Protein AF-A0A7W3IXZ9-F1 (afdb_monomer_lite)

pLDDT: mean 85.96, std 15.05, range [43.25, 98.19]

Secondary structure (DSSP, 8-state):
--------SS--HHHHHH-SPPPPPP-PPPPS-EEEEETTEEEEEEEEEE-SSSEEEEEEEEEEETTTEEEEEEEEEEGGGEE---

Foldseek 3Di:
DDDDDDPPVPDDPVCVVVPPDDDDDPPDPDQQWAWKDAVNATWIFRDWDQDPPAIWTWIWDWDQDPPPGTDIDIDTGGPVRIGHDD

Structure (mmCIF, N/CA/C/O backbone):
data_AF-A0A7W3IXZ9-F1
#
_entry.id   AF-A0A7W3IXZ9-F1
#
loop_
_atom_site.group_PDB
_atom_site.id
_atom_site.type_symbol
_atom_site.label_atom_id
_atom_site.label_alt_id
_atom_site.label_comp_id
_atom_site.label_asym_id
_atom_site.label_entity_id
_atom_site.label_seq_id
_atom_site.pdbx_PDB_ins_code
_atom_site.Cartn_x
_atom_site.Cartn_y
_atom_site.Cartn_z
_atom_site.occupancy
_atom_site.B_iso_or_equiv
_atom_site.auth_seq_id
_atom_site.auth_comp_id
_atom_site.auth_asym_id
_atom_site.auth_atom_id
_atom_site.pdbx_PDB_model_num
ATOM 1 N N . MET A 1 1 ? 68.649 -16.278 -14.361 1.00 44.03 1 MET A N 1
ATOM 2 C CA . MET A 1 1 ? 67.492 -15.987 -15.236 1.00 44.03 1 MET A CA 1
ATOM 3 C C . MET A 1 1 ? 66.206 -16.130 -14.435 1.00 44.03 1 MET A C 1
ATOM 5 O O . MET A 1 1 ? 65.936 -17.226 -13.965 1.00 44.03 1 MET A O 1
ATOM 9 N N . ARG A 1 2 ? 65.407 -15.068 -14.298 1.00 44.34 2 ARG A N 1
ATOM 10 C CA . ARG A 1 2 ? 63.940 -15.176 -14.239 1.00 44.34 2 ARG A CA 1
ATOM 11 C C . ARG A 1 2 ? 63.363 -13.831 -14.675 1.00 44.34 2 ARG A C 1
ATOM 13 O O . ARG A 1 2 ? 63.690 -12.811 -14.081 1.00 44.34 2 ARG A O 1
ATOM 20 N N . GLY A 1 3 ? 62.656 -13.853 -15.803 1.00 43.25 3 GLY A N 1
ATOM 21 C CA . GLY A 1 3 ? 62.202 -12.675 -16.532 1.00 43.25 3 GLY A CA 1
ATOM 22 C C . GLY A 1 3 ? 61.186 -11.847 -15.756 1.00 43.25 3 GLY A C 1
ATOM 23 O O . GLY A 1 3 ? 60.375 -12.384 -15.002 1.00 43.25 3 GLY A O 1
ATOM 24 N N . GLY A 1 4 ? 61.256 -10.534 -15.962 1.00 66.88 4 GLY A N 1
ATOM 25 C CA . GLY A 1 4 ? 60.201 -9.613 -15.570 1.00 66.88 4 GLY A CA 1
ATOM 26 C C . GLY A 1 4 ? 58.985 -9.766 -16.480 1.00 66.88 4 GLY A C 1
ATOM 27 O O . GLY A 1 4 ? 59.124 -10.030 -17.674 1.00 66.88 4 GLY A O 1
ATOM 28 N N . TYR A 1 5 ? 57.799 -9.560 -15.915 1.00 55.12 5 TYR A N 1
ATOM 29 C CA . TYR A 1 5 ? 56.586 -9.310 -16.682 1.00 55.12 5 TYR A CA 1
ATOM 30 C C . TYR A 1 5 ? 56.177 -7.866 -16.437 1.00 55.12 5 TYR A C 1
ATOM 32 O O . TYR A 1 5 ? 56.062 -7.426 -15.293 1.00 55.12 5 TYR A O 1
ATOM 40 N N . GLY A 1 6 ? 56.070 -7.124 -17.538 1.00 50.44 6 GLY A N 1
ATOM 41 C CA . GLY A 1 6 ? 55.851 -5.690 -17.552 1.00 50.44 6 GLY A CA 1
ATOM 42 C C . GLY A 1 6 ? 54.608 -5.277 -16.776 1.00 50.44 6 GLY A C 1
ATOM 43 O O . GLY A 1 6 ? 53.570 -5.938 -16.811 1.00 50.44 6 GLY A O 1
ATOM 44 N N . SER A 1 7 ? 54.726 -4.130 -16.114 1.00 52.00 7 SER A N 1
ATOM 45 C CA . SER A 1 7 ? 53.590 -3.349 -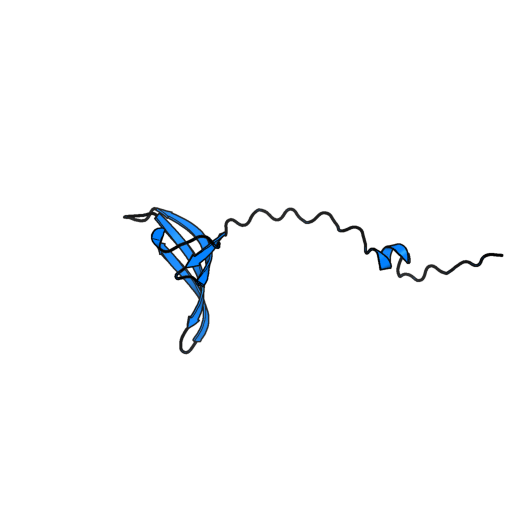15.646 1.00 52.00 7 SER A CA 1
ATOM 46 C C . SER A 1 7 ? 52.841 -2.824 -16.874 1.00 52.00 7 SER A C 1
ATOM 48 O O . SER A 1 7 ? 53.075 -1.713 -17.344 1.00 52.00 7 SER A O 1
ATOM 50 N N . SER A 1 8 ? 51.977 -3.652 -17.465 1.00 57.56 8 SER A N 1
ATOM 51 C CA . SER A 1 8 ? 50.859 -3.117 -18.240 1.00 57.56 8 SER A CA 1
ATOM 52 C C . SER A 1 8 ? 50.024 -2.288 -17.265 1.00 57.56 8 SER A C 1
ATOM 54 O O . SER A 1 8 ? 49.821 -2.758 -16.145 1.00 57.56 8 SER A O 1
ATOM 56 N N . GLY A 1 9 ? 49.565 -1.094 -17.649 1.00 59.44 9 GLY A N 1
ATOM 57 C CA . GLY A 1 9 ? 48.872 -0.110 -16.793 1.00 59.44 9 GLY A CA 1
ATOM 58 C C . GLY A 1 9 ? 47.518 -0.545 -16.200 1.00 59.44 9 GLY A C 1
ATOM 59 O O . GLY A 1 9 ? 46.635 0.281 -16.013 1.00 59.44 9 GLY A O 1
ATOM 60 N N . HIS A 1 10 ? 47.343 -1.837 -15.927 1.00 61.72 10 HIS A N 1
ATOM 61 C CA . HIS A 1 10 ? 46.135 -2.528 -15.492 1.00 61.72 10 HIS A CA 1
ATOM 62 C C . HIS A 1 10 ? 46.247 -3.093 -14.060 1.00 61.72 10 HIS A C 1
ATOM 64 O O . HIS A 1 10 ? 45.431 -3.929 -13.676 1.00 61.72 10 HIS A O 1
ATOM 70 N N . GLY A 1 11 ? 47.244 -2.664 -13.275 1.00 69.31 11 GLY A N 1
AT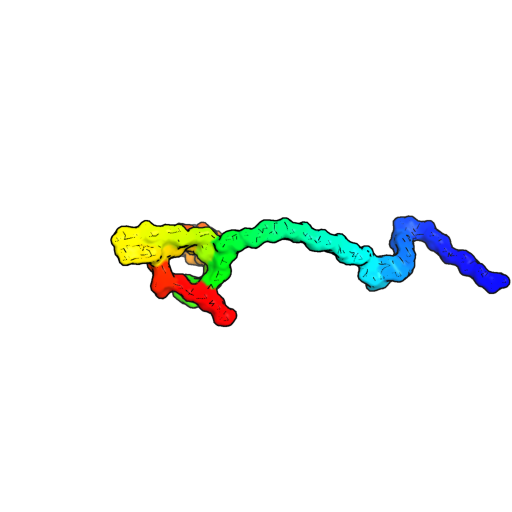OM 71 C CA . GLY A 1 11 ? 47.452 -3.128 -11.896 1.00 69.31 11 GLY A CA 1
ATOM 72 C C . GLY A 1 11 ? 47.986 -4.563 -11.797 1.00 69.31 11 GLY A C 1
ATOM 73 O O . GLY A 1 11 ? 48.282 -5.214 -12.806 1.00 69.31 11 GLY A O 1
ATOM 74 N N . SER A 1 12 ? 48.155 -5.070 -10.571 1.00 80.19 12 SER A N 1
ATOM 75 C CA . SER A 1 12 ? 48.675 -6.426 -10.372 1.00 80.19 12 SER A CA 1
ATOM 76 C C . SER A 1 12 ? 47.641 -7.490 -10.777 1.00 80.19 12 SER A C 1
ATOM 78 O O . SER A 1 12 ? 46.438 -7.243 -10.859 1.00 80.19 12 SER A O 1
ATOM 80 N N . LEU A 1 13 ? 48.097 -8.715 -11.067 1.00 77.31 13 LEU A N 1
ATOM 81 C CA . LEU A 1 13 ? 47.189 -9.853 -11.273 1.00 77.31 13 LEU A CA 1
ATOM 82 C C . LEU A 1 13 ? 46.321 -10.101 -10.026 1.00 77.31 13 LEU A C 1
ATOM 84 O O . LEU A 1 13 ? 45.133 -10.370 -10.156 1.00 77.31 13 LEU A O 1
ATOM 88 N N . HIS A 1 14 ? 46.915 -9.970 -8.839 1.00 75.62 14 HIS A N 1
ATOM 89 C CA . HIS A 1 14 ? 46.233 -10.134 -7.560 1.00 75.62 14 HIS A CA 1
ATOM 90 C C . HIS A 1 14 ? 45.059 -9.149 -7.419 1.00 75.62 14 HIS A C 1
ATOM 92 O O . HIS A 1 14 ? 43.955 -9.572 -7.092 1.00 75.62 14 HIS A O 1
ATOM 98 N N . ASP A 1 15 ? 45.248 -7.874 -7.778 1.00 75.56 15 ASP A N 1
ATOM 99 C CA . ASP A 1 15 ? 44.187 -6.850 -7.710 1.00 75.56 15 ASP A CA 1
ATOM 100 C C . ASP A 1 15 ? 43.043 -7.121 -8.691 1.00 75.56 15 ASP A C 1
ATOM 102 O O . ASP A 1 15 ? 41.887 -6.813 -8.416 1.00 75.56 15 ASP A O 1
ATOM 106 N N . ARG A 1 16 ? 43.347 -7.728 -9.841 1.00 78.69 16 ARG A N 1
ATOM 107 C CA . ARG A 1 16 ? 42.333 -8.114 -10.833 1.00 78.69 16 ARG A CA 1
ATOM 108 C C . ARG A 1 16 ? 41.543 -9.353 -10.415 1.00 78.69 16 ARG A C 1
ATOM 110 O O . ARG A 1 16 ? 40.370 -9.450 -10.755 1.00 78.69 16 ARG A O 1
ATOM 117 N N . ILE A 1 17 ? 42.177 -10.287 -9.704 1.00 82.69 17 ILE A N 1
ATOM 118 C CA . ILE A 1 17 ? 41.534 -11.514 -9.207 1.00 82.69 17 ILE A CA 1
ATOM 119 C C . ILE A 1 17 ? 40.662 -11.214 -7.985 1.00 82.69 17 ILE A C 1
ATOM 121 O O . ILE A 1 17 ? 39.555 -11.736 -7.882 1.00 82.69 17 ILE A O 1
ATOM 125 N N . HIS A 1 18 ? 41.154 -10.386 -7.064 1.00 81.00 18 HIS A N 1
ATOM 126 C CA . HIS A 1 18 ? 40.490 -10.127 -5.786 1.00 81.00 18 HIS A CA 1
ATOM 127 C C . HIS A 1 18 ? 39.648 -8.846 -5.775 1.00 81.00 18 HIS A C 1
ATOM 129 O O . HIS A 1 18 ? 38.877 -8.636 -4.840 1.00 81.00 18 HIS A O 1
ATOM 135 N N . GLY A 1 19 ? 39.755 -8.021 -6.820 1.00 72.12 19 GLY A N 1
ATOM 136 C CA . GLY A 1 19 ? 39.190 -6.678 -6.844 1.00 72.12 19 GLY A CA 1
ATOM 137 C C . GLY A 1 19 ? 39.932 -5.732 -5.890 1.00 72.12 19 GLY A C 1
ATOM 138 O O . GLY A 1 19 ? 40.660 -6.175 -4.997 1.00 72.12 19 GLY A O 1
ATOM 139 N N . PRO A 1 20 ? 39.778 -4.407 -6.049 1.00 72.38 20 PRO A N 1
ATOM 140 C CA . PRO A 1 20 ? 40.202 -3.479 -5.011 1.00 72.38 20 PRO A CA 1
ATOM 141 C C . PRO A 1 20 ? 39.448 -3.799 -3.716 1.00 72.38 20 PRO A C 1
ATOM 143 O O . PRO A 1 20 ? 38.253 -4.103 -3.754 1.00 72.38 20 PRO A O 1
ATOM 146 N N . THR A 1 21 ? 40.133 -3.705 -2.571 1.00 72.56 21 THR A N 1
ATOM 147 C CA . THR A 1 21 ? 39.488 -3.766 -1.253 1.00 72.56 21 THR A CA 1
ATOM 148 C C . THR A 1 21 ? 38.257 -2.858 -1.269 1.00 72.56 21 THR A C 1
ATOM 150 O O . THR A 1 21 ? 38.402 -1.684 -1.632 1.00 72.56 21 THR A O 1
ATOM 153 N N . PRO A 1 22 ? 37.056 -3.362 -0.927 1.00 67.38 22 PRO A N 1
ATOM 154 C CA . PRO A 1 22 ? 35.852 -2.552 -0.979 1.00 67.38 22 PRO A CA 1
ATOM 155 C C . PRO A 1 22 ? 36.052 -1.313 -0.111 1.00 67.38 22 PRO A C 1
ATOM 157 O O . PRO A 1 22 ? 36.385 -1.412 1.072 1.00 67.38 22 PRO A O 1
ATOM 160 N N . ALA A 1 23 ? 35.886 -0.142 -0.728 1.00 72.38 23 ALA A N 1
ATOM 161 C CA . ALA A 1 23 ? 35.823 1.114 -0.006 1.00 72.38 23 ALA A CA 1
ATOM 162 C C . ALA A 1 23 ? 34.763 0.988 1.094 1.00 72.38 23 ALA A C 1
ATOM 164 O O . ALA A 1 23 ? 33.697 0.411 0.860 1.00 72.38 23 ALA A O 1
ATOM 165 N N . THR A 1 24 ? 35.062 1.511 2.286 1.00 74.94 24 THR A N 1
ATOM 166 C CA . THR A 1 24 ? 34.099 1.579 3.388 1.00 74.94 24 THR A CA 1
ATOM 167 C C . THR A 1 24 ? 32.775 2.113 2.841 1.00 74.94 24 THR A C 1
ATOM 169 O O . THR A 1 24 ? 32.784 3.185 2.224 1.00 74.94 24 THR A O 1
ATOM 172 N N . PRO A 1 25 ? 31.655 1.381 2.995 1.00 73.06 25 PRO A N 1
ATOM 173 C CA . PRO A 1 25 ? 30.393 1.824 2.434 1.00 73.06 25 PRO A CA 1
ATOM 174 C C . PRO A 1 25 ? 30.045 3.197 3.018 1.00 73.06 25 PRO A C 1
ATOM 176 O O . PRO A 1 25 ? 30.289 3.432 4.207 1.00 73.06 25 PRO A O 1
ATOM 179 N N . PRO A 1 26 ? 29.498 4.120 2.209 1.00 72.25 26 PRO A N 1
ATOM 180 C CA . PRO A 1 26 ? 29.016 5.381 2.741 1.00 72.25 26 PRO A CA 1
ATOM 181 C C . PRO A 1 26 ? 27.978 5.090 3.827 1.00 72.25 26 PRO A C 1
ATOM 183 O O . PRO A 1 26 ? 27.087 4.259 3.639 1.00 72.25 26 PRO A O 1
ATOM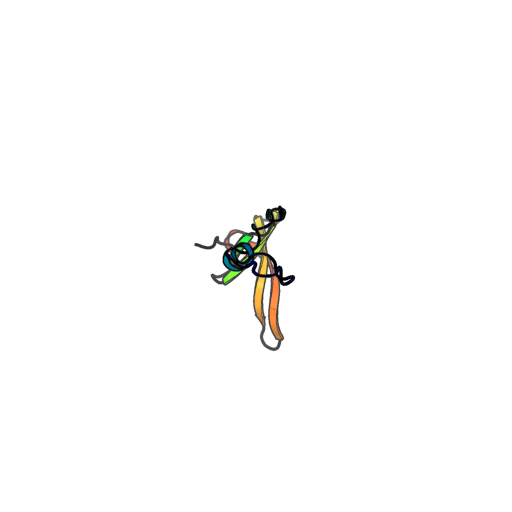 186 N N . THR A 1 27 ? 28.081 5.778 4.963 1.00 78.06 27 THR A N 1
ATOM 187 C CA . THR A 1 27 ? 27.066 5.728 6.018 1.00 78.06 27 THR A CA 1
ATOM 188 C C . THR A 1 27 ? 25.809 6.427 5.505 1.00 78.06 27 THR A C 1
ATOM 190 O O . THR A 1 27 ? 25.618 7.623 5.717 1.00 78.06 27 THR A O 1
ATOM 193 N N . THR A 1 28 ? 24.964 5.710 4.766 1.00 73.62 28 THR A N 1
ATOM 194 C CA . THR A 1 28 ? 23.647 6.216 4.381 1.00 73.62 28 THR A CA 1
ATOM 195 C C . THR A 1 28 ? 22.825 6.402 5.657 1.00 73.62 28 THR A C 1
ATOM 197 O O . THR A 1 28 ? 22.697 5.448 6.431 1.00 73.62 28 THR A O 1
ATOM 200 N N . PRO A 1 29 ? 22.268 7.601 5.914 1.00 79.06 29 PRO A N 1
ATOM 201 C CA . PRO A 1 29 ? 21.356 7.790 7.030 1.00 79.06 29 PRO A CA 1
ATOM 202 C C . PRO A 1 29 ? 20.210 6.778 6.930 1.00 79.06 29 PRO A C 1
ATOM 204 O O . PRO A 1 29 ? 19.727 6.524 5.821 1.00 79.06 29 PRO A O 1
ATOM 207 N N . PRO A 1 30 ? 19.758 6.188 8.047 1.00 80.06 30 PRO A N 1
ATOM 208 C CA . PRO A 1 30 ? 18.651 5.251 7.999 1.00 80.06 30 PRO A CA 1
ATOM 209 C C . PRO A 1 30 ? 17.426 5.961 7.421 1.00 80.06 30 PRO A C 1
ATOM 211 O O . PRO A 1 30 ? 16.960 6.962 7.966 1.00 80.06 30 PRO A O 1
ATOM 214 N N . SER A 1 31 ? 16.904 5.440 6.309 1.00 82.88 31 SER A N 1
ATOM 215 C CA . SER A 1 31 ? 15.642 5.924 5.754 1.00 82.88 31 SER A CA 1
ATOM 216 C C . SER A 1 31 ? 14.544 5.766 6.812 1.00 82.88 31 SER A C 1
ATOM 218 O O . SER A 1 31 ? 14.484 4.715 7.458 1.00 82.88 31 SER A O 1
ATOM 220 N N . PRO A 1 32 ? 13.666 6.761 7.022 1.00 84.69 32 PRO A N 1
ATOM 221 C CA . PRO A 1 32 ? 12.518 6.612 7.912 1.00 84.69 32 PRO A CA 1
ATOM 222 C C . PRO A 1 32 ? 11.444 5.688 7.320 1.00 84.69 32 PRO A C 1
ATOM 224 O O . PRO A 1 32 ? 10.625 5.161 8.070 1.00 84.69 32 PRO A O 1
ATOM 227 N N . ALA A 1 33 ? 11.475 5.433 6.006 1.00 93.12 33 ALA A N 1
ATOM 228 C CA . ALA A 1 33 ? 10.523 4.546 5.352 1.00 93.12 33 ALA A CA 1
ATOM 229 C C . ALA A 1 33 ? 10.682 3.094 5.834 1.00 93.12 33 ALA A C 1
ATOM 231 O O . ALA A 1 33 ? 11.788 2.612 6.107 1.00 93.12 33 ALA A O 1
ATOM 232 N N . ARG A 1 34 ? 9.564 2.381 5.957 1.00 95.31 34 ARG A N 1
ATOM 233 C CA . ARG A 1 34 ? 9.503 0.974 6.370 1.00 95.31 34 ARG A CA 1
ATOM 234 C C . ARG A 1 34 ? 8.691 0.187 5.353 1.00 95.31 34 ARG A C 1
ATOM 236 O O . ARG A 1 34 ? 7.631 0.638 4.932 1.00 95.31 34 ARG A O 1
ATOM 243 N N . HIS A 1 35 ? 9.168 -1.002 4.998 1.00 96.50 35 HIS A N 1
ATOM 244 C CA . HIS A 1 35 ? 8.367 -1.948 4.229 1.00 96.50 35 HIS A CA 1
ATOM 245 C C . HIS A 1 35 ? 7.140 -2.359 5.044 1.00 96.50 35 HIS A C 1
ATOM 247 O O . HIS A 1 35 ? 7.245 -2.649 6.239 1.00 96.50 35 HIS A O 1
ATOM 253 N N . CYS A 1 36 ? 5.987 -2.375 4.393 1.00 97.69 36 CYS A N 1
ATOM 254 C CA . CYS A 1 36 ? 4.727 -2.825 4.960 1.00 97.69 36 CYS A CA 1
ATOM 255 C C . CYS A 1 36 ? 3.905 -3.553 3.897 1.00 97.69 36 CYS A C 1
ATOM 257 O O . CYS A 1 36 ? 4.286 -3.611 2.725 1.00 97.69 36 CYS A O 1
ATOM 259 N N . LEU A 1 37 ? 2.780 -4.113 4.326 1.00 97.81 37 LEU A N 1
ATOM 260 C CA . LEU A 1 37 ? 1.759 -4.654 3.447 1.00 97.81 37 LEU A CA 1
ATOM 261 C C . LEU A 1 37 ? 0.455 -3.876 3.646 1.00 97.81 37 LEU A C 1
ATOM 263 O O . LEU A 1 37 ? 0.036 -3.655 4.788 1.00 97.81 37 LEU A O 1
ATOM 267 N N . VAL A 1 38 ? -0.186 -3.505 2.539 1.00 96.94 38 VAL A N 1
ATOM 268 C CA . VAL A 1 38 ? -1.559 -2.980 2.491 1.00 96.94 38 VAL A CA 1
ATOM 269 C C . VAL A 1 38 ? -2.381 -3.927 1.636 1.00 96.94 38 VAL A C 1
ATOM 271 O O . VAL A 1 38 ? -2.012 -4.194 0.497 1.00 96.94 38 VAL A O 1
ATOM 274 N N . ASP A 1 39 ? -3.454 -4.480 2.201 1.00 93.25 39 ASP A N 1
ATOM 275 C CA . ASP A 1 39 ? -4.279 -5.510 1.549 1.00 93.25 39 ASP A CA 1
ATOM 276 C C . ASP A 1 39 ? -3.448 -6.700 1.017 1.00 93.25 39 ASP A C 1
ATOM 278 O O . ASP A 1 39 ? -3.739 -7.289 -0.021 1.00 93.25 39 ASP A O 1
ATOM 282 N N . GLY A 1 40 ? -2.361 -7.038 1.723 1.00 94.19 40 GLY A N 1
ATOM 283 C CA . GLY A 1 40 ? -1.413 -8.090 1.338 1.00 94.19 40 GLY A CA 1
ATOM 284 C C . GLY A 1 40 ? -0.407 -7.697 0.247 1.00 94.19 40 GLY A C 1
ATOM 285 O O . GLY A 1 40 ? 0.495 -8.480 -0.043 1.00 94.19 40 GLY A O 1
ATOM 286 N N . ALA A 1 41 ? -0.509 -6.497 -0.330 1.00 95.00 41 ALA A N 1
ATOM 287 C CA . ALA A 1 41 ? 0.407 -6.006 -1.354 1.00 95.00 41 ALA A CA 1
ATOM 288 C C . ALA A 1 41 ? 1.614 -5.260 -0.743 1.00 95.00 41 ALA A C 1
ATOM 290 O O . ALA A 1 41 ? 1.434 -4.515 0.224 1.00 95.00 41 ALA A O 1
ATOM 291 N N . PRO A 1 42 ? 2.833 -5.410 -1.300 1.00 97.38 42 PRO A N 1
ATOM 292 C CA . PRO A 1 42 ? 4.014 -4.662 -0.869 1.00 97.38 42 PRO A CA 1
ATOM 293 C C . PRO A 1 42 ? 3.867 -3.146 -1.021 1.00 97.38 42 PRO A C 1
ATOM 295 O O . PRO A 1 42 ? 3.573 -2.638 -2.106 1.00 97.38 42 PRO A O 1
ATOM 298 N N . SER A 1 43 ? 4.169 -2.429 0.059 1.00 97.62 43 SER A N 1
ATOM 299 C CA . SER A 1 43 ? 4.085 -0.971 0.134 1.00 97.62 43 SER A CA 1
ATOM 300 C C . SER A 1 43 ? 5.180 -0.383 1.035 1.00 97.62 43 SER A C 1
ATOM 302 O O . SER A 1 43 ? 5.935 -1.101 1.702 1.00 97.62 43 SER A O 1
ATOM 304 N N . LEU A 1 44 ? 5.269 0.949 1.065 1.00 97.75 44 LEU A N 1
ATOM 305 C CA . LEU A 1 44 ? 6.169 1.701 1.938 1.00 97.75 44 LEU A CA 1
ATOM 306 C C . LEU A 1 44 ? 5.382 2.612 2.876 1.00 97.75 44 LEU A C 1
ATOM 308 O O . LEU A 1 44 ? 4.723 3.548 2.435 1.00 97.75 44 LEU A O 1
ATOM 312 N N . LEU A 1 45 ? 5.507 2.380 4.177 1.00 97.69 45 LEU A N 1
ATOM 313 C CA . LEU A 1 45 ? 5.062 3.294 5.222 1.00 97.69 45 LEU A CA 1
ATOM 314 C C . LEU A 1 45 ? 6.131 4.369 5.424 1.00 97.69 45 LEU A C 1
ATOM 316 O O . LEU A 1 45 ? 7.278 4.039 5.727 1.00 97.69 45 LEU A O 1
ATOM 320 N N . VAL A 1 46 ? 5.763 5.639 5.275 1.00 96.75 46 VAL A N 1
ATOM 321 C CA . VAL A 1 46 ? 6.720 6.759 5.315 1.00 96.75 46 VAL A CA 1
ATOM 322 C C . VAL A 1 46 ? 6.526 7.694 6.504 1.00 96.75 46 VAL A C 1
ATOM 324 O O . VAL A 1 46 ? 7.480 8.342 6.923 1.00 96.75 46 VAL A O 1
ATOM 327 N N . GLU A 1 47 ? 5.319 7.757 7.067 1.00 96.81 47 GLU A N 1
ATOM 328 C CA . GLU A 1 47 ? 4.970 8.717 8.116 1.00 96.81 47 GLU A CA 1
ATOM 329 C C . GLU A 1 47 ? 3.802 8.200 8.966 1.00 96.81 47 GLU A C 1
ATOM 331 O O . GLU A 1 47 ? 2.954 7.460 8.467 1.00 96.81 47 GLU A O 1
ATOM 336 N N . TRP A 1 48 ? 3.737 8.617 10.231 1.00 97.00 48 TRP A N 1
ATOM 337 C CA . TRP A 1 48 ? 2.594 8.400 11.119 1.00 97.00 48 TRP A CA 1
ATOM 338 C C . TRP A 1 48 ? 2.006 9.738 11.552 1.00 97.00 48 TRP A C 1
ATOM 340 O O . TRP A 1 48 ? 2.750 10.669 11.854 1.00 97.00 48 TRP A O 1
ATOM 350 N N . ARG A 1 49 ? 0.681 9.802 11.675 1.00 97.25 49 ARG A N 1
ATOM 351 C CA . ARG A 1 49 ? -0.019 10.926 12.303 1.00 97.25 49 ARG A CA 1
ATOM 352 C C . ARG A 1 49 ? -1.139 10.437 13.211 1.00 97.25 49 ARG A C 1
ATOM 354 O O . ARG A 1 49 ? -1.745 9.396 12.957 1.00 97.25 49 ARG A O 1
ATOM 361 N N . GLN A 1 50 ? -1.454 11.231 14.227 1.00 97.62 50 GLN A N 1
ATOM 362 C CA . GLN A 1 50 ? -2.665 11.045 15.016 1.00 97.62 50 GLN A CA 1
ATOM 363 C C . GLN A 1 50 ? -3.837 11.708 14.278 1.00 97.62 50 GLN A C 1
ATOM 365 O O . GLN A 1 50 ? -3.866 12.930 14.145 1.00 97.62 50 GLN A O 1
ATOM 370 N N . GLY A 1 51 ? -4.781 10.911 13.773 1.00 93.44 51 GLY A N 1
ATOM 371 C CA . GLY A 1 51 ? -6.053 11.404 13.241 1.00 93.44 51 GLY A CA 1
ATOM 372 C C . GLY A 1 51 ? -7.080 11.656 14.351 1.00 93.44 51 GLY A C 1
ATOM 373 O O . GLY A 1 51 ? -6.810 11.430 15.531 1.00 93.44 51 GLY A O 1
ATOM 374 N N . GLU A 1 52 ? -8.295 12.071 13.977 1.00 91.44 52 GLU A N 1
ATOM 375 C CA . GLU A 1 52 ? -9.367 12.391 14.940 1.00 91.44 52 GLU A CA 1
ATOM 376 C C . GLU A 1 52 ? -9.761 11.205 15.836 1.00 91.44 52 GLU A C 1
ATOM 378 O O . GLU A 1 52 ? -10.173 11.396 16.977 1.00 91.44 52 GLU A O 1
ATOM 383 N N . ARG A 1 53 ? -9.655 9.974 15.318 1.00 91.38 53 ARG A N 1
ATOM 384 C CA . ARG A 1 53 ? -10.120 8.755 16.004 1.00 91.38 53 ARG A CA 1
ATOM 385 C C . ARG A 1 53 ? -9.024 7.726 16.261 1.00 91.38 53 ARG A C 1
ATOM 387 O O . ARG A 1 53 ? -9.146 6.941 17.195 1.00 91.38 53 ARG A O 1
ATOM 394 N N . ALA A 1 54 ? -7.984 7.694 15.432 1.00 95.56 54 ALA A N 1
ATOM 395 C CA . ALA A 1 54 ? -6.941 6.676 15.483 1.00 95.56 54 ALA A CA 1
ATOM 396 C C . ALA A 1 54 ? -5.649 7.163 14.814 1.00 95.56 54 ALA A C 1
ATOM 398 O O . ALA A 1 54 ? -5.637 8.178 14.116 1.00 95.56 54 ALA A O 1
ATOM 399 N N . TRP A 1 55 ? -4.572 6.402 15.005 1.00 97.88 55 TRP A N 1
ATOM 400 C CA . TRP A 1 55 ? -3.342 6.566 14.238 1.00 97.88 55 TRP A CA 1
ATOM 401 C C . TRP A 1 55 ? -3.561 6.202 12.771 1.00 97.88 55 TRP A C 1
ATOM 403 O O . TRP A 1 55 ? -4.150 5.165 12.450 1.00 97.88 55 TRP A O 1
ATOM 413 N N . GLU A 1 56 ? -3.019 7.034 11.892 1.00 98.19 56 GLU A N 1
ATOM 414 C CA . GLU A 1 56 ? -2.983 6.806 10.455 1.00 98.19 56 GLU A CA 1
ATOM 415 C C . GLU A 1 56 ? -1.537 6.793 9.975 1.00 98.19 56 GLU A C 1
ATOM 417 O O . GLU A 1 56 ? -0.712 7.583 10.441 1.00 98.19 56 GLU A O 1
ATOM 422 N N . GLY A 1 57 ? -1.232 5.896 9.042 1.00 97.56 57 GLY A N 1
ATOM 423 C CA . GLY A 1 57 ? 0.062 5.807 8.381 1.00 97.56 57 GLY A CA 1
ATOM 424 C C . GLY A 1 57 ? -0.032 6.308 6.946 1.00 97.56 57 GLY A C 1
ATOM 425 O O . GLY A 1 57 ? -0.964 5.955 6.220 1.00 97.56 57 GLY A O 1
ATOM 426 N N . ARG A 1 58 ? 0.938 7.119 6.528 1.00 97.81 58 ARG A N 1
ATOM 427 C CA . ARG A 1 58 ? 1.101 7.537 5.136 1.00 97.81 58 ARG A CA 1
ATOM 428 C C . ARG A 1 58 ? 1.821 6.428 4.396 1.00 97.81 58 ARG A C 1
ATOM 430 O O . ARG A 1 58 ? 2.954 6.086 4.741 1.00 97.81 58 ARG A O 1
ATOM 437 N N . VAL A 1 59 ? 1.159 5.859 3.401 1.00 98.00 59 VAL A N 1
ATOM 438 C CA . VAL A 1 59 ? 1.663 4.719 2.643 1.00 98.00 59 VAL A CA 1
ATOM 439 C C . VAL A 1 59 ? 1.787 5.072 1.170 1.00 98.00 59 VAL A C 1
ATOM 441 O O . VAL A 1 59 ? 0.858 5.609 0.569 1.00 98.00 59 VAL A O 1
ATOM 444 N N . VAL A 1 60 ? 2.929 4.714 0.591 1.00 97.88 60 VAL A N 1
ATOM 445 C CA . VAL A 1 60 ? 3.212 4.757 -0.841 1.00 97.88 60 VAL A CA 1
ATOM 446 C C . VAL A 1 60 ? 3.109 3.337 -1.392 1.00 97.88 60 VAL A C 1
ATOM 448 O O . VAL A 1 60 ? 3.758 2.422 -0.884 1.00 97.88 60 VAL A O 1
ATOM 451 N N . SER A 1 61 ? 2.280 3.138 -2.413 1.00 97.00 61 SER A N 1
ATOM 452 C CA . SER A 1 61 ? 2.075 1.842 -3.076 1.00 97.00 61 SER A CA 1
ATOM 453 C C . SER A 1 61 ? 2.217 1.983 -4.585 1.00 97.00 61 SER A C 1
ATOM 455 O O . SER A 1 61 ? 1.942 3.050 -5.132 1.00 97.00 61 SER A O 1
ATOM 457 N N . VAL A 1 62 ? 2.598 0.903 -5.262 1.00 96.75 62 VAL A N 1
ATOM 458 C CA . VAL A 1 62 ? 2.596 0.829 -6.728 1.00 96.75 62 VAL A CA 1
ATOM 459 C C . VAL A 1 62 ? 1.392 -0.001 -7.153 1.00 96.75 62 VAL A C 1
ATOM 461 O O . VAL A 1 62 ? 1.279 -1.162 -6.771 1.00 96.75 62 VAL A O 1
ATOM 464 N N . LEU A 1 63 ? 0.472 0.606 -7.899 1.00 95.00 63 LEU A N 1
ATOM 465 C CA . LEU A 1 63 ? -0.803 0.000 -8.284 1.00 95.00 63 LEU A CA 1
ATOM 466 C C . LEU A 1 63 ? -1.020 0.134 -9.790 1.00 95.00 63 LEU A C 1
ATOM 468 O O . LEU A 1 63 ? -0.547 1.089 -10.407 1.00 95.00 63 LEU A O 1
ATOM 472 N N . TRP A 1 64 ? -1.755 -0.810 -10.373 1.00 95.00 64 TRP A N 1
ATOM 473 C CA . TRP A 1 64 ? -2.297 -0.658 -11.720 1.00 95.00 64 TRP A CA 1
ATOM 474 C C . TRP A 1 64 ? -3.591 0.154 -11.650 1.00 95.00 64 TRP A C 1
ATOM 476 O O . TRP A 1 64 ? -4.504 -0.203 -10.907 1.00 95.00 64 TRP A O 1
ATOM 486 N N . LEU A 1 65 ? -3.658 1.248 -12.405 1.00 94.62 65 LEU A N 1
ATOM 487 C CA . LEU A 1 65 ? -4.831 2.105 -12.525 1.00 94.62 65 LEU A CA 1
ATOM 488 C C . LEU A 1 65 ? -5.431 1.941 -13.922 1.00 94.62 65 LEU A C 1
ATOM 490 O O . LEU A 1 65 ? -4.747 2.143 -14.931 1.00 94.62 65 LEU A O 1
ATOM 494 N N . ASP A 1 66 ? -6.710 1.579 -13.984 1.00 96.12 66 ASP A N 1
ATOM 495 C CA . ASP A 1 66 ? -7.399 1.340 -15.251 1.00 96.12 66 ASP A CA 1
ATOM 496 C C . ASP A 1 66 ? -7.342 2.575 -16.157 1.00 96.12 66 ASP A C 1
ATOM 498 O O . ASP A 1 66 ? -7.639 3.698 -15.752 1.00 96.12 66 ASP A O 1
ATOM 502 N N . GLY A 1 67 ? -6.907 2.367 -17.402 1.00 95.75 67 GLY A N 1
ATOM 503 C CA . GLY A 1 67 ? -6.722 3.438 -18.383 1.00 95.75 67 GLY A CA 1
ATOM 504 C C . GLY 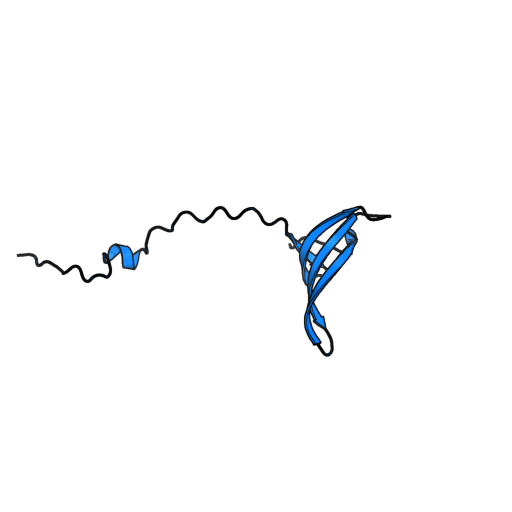A 1 67 ? -5.471 4.308 -18.190 1.00 95.75 67 GLY A C 1
ATOM 505 O O . GLY A 1 67 ? -5.205 5.145 -19.048 1.00 95.75 67 GLY A O 1
ATOM 506 N N . GLN A 1 68 ? -4.681 4.110 -17.127 1.00 95.75 68 GLN A N 1
ATOM 507 C CA . GLN A 1 68 ? -3.436 4.860 -16.874 1.00 95.75 68 GLN A CA 1
ATOM 508 C C . GLN A 1 68 ? -2.191 3.963 -16.792 1.00 95.75 68 GLN A C 1
ATOM 510 O O . GLN A 1 68 ? -1.090 4.416 -17.100 1.00 95.75 68 GLN A O 1
ATOM 515 N N . GLY A 1 69 ? -2.355 2.694 -16.412 1.00 96.69 69 GLY A N 1
ATOM 516 C CA . GLY A 1 69 ? -1.257 1.752 -16.206 1.00 96.69 69 GLY A CA 1
ATOM 517 C C . GLY A 1 69 ? -0.680 1.823 -14.791 1.00 96.69 69 GLY A C 1
ATOM 518 O O . GLY A 1 69 ? -1.384 2.138 -13.834 1.00 96.69 69 GLY A O 1
ATOM 519 N N . TRP A 1 70 ? 0.602 1.49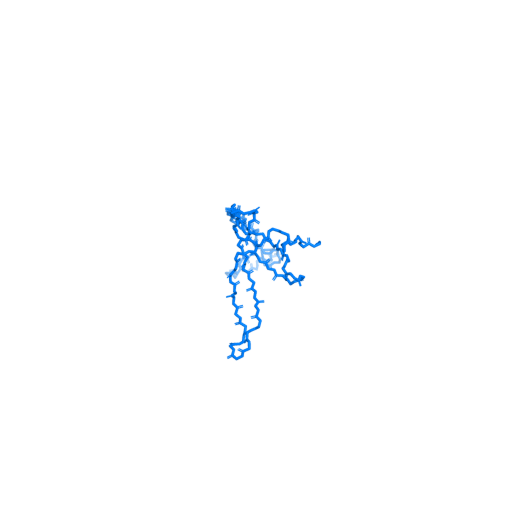1 -14.638 1.00 97.38 70 TRP A N 1
ATOM 520 C CA . TRP A 1 70 ? 1.271 1.509 -13.336 1.00 97.38 70 TRP A CA 1
ATOM 521 C C . TRP A 1 70 ? 1.462 2.930 -12.809 1.00 97.38 70 TRP A C 1
ATOM 523 O O . TRP A 1 70 ? 2.013 3.788 -13.498 1.00 97.38 70 TRP A O 1
ATOM 533 N N . ALA A 1 71 ? 1.074 3.154 -11.557 1.00 97.06 71 ALA A N 1
ATOM 534 C CA . ALA A 1 71 ? 1.233 4.428 -10.878 1.00 97.06 71 ALA A CA 1
ATOM 535 C C . ALA A 1 71 ? 1.670 4.247 -9.423 1.00 97.06 71 ALA A C 1
ATOM 537 O O . ALA A 1 71 ? 1.316 3.274 -8.753 1.00 97.06 71 ALA A O 1
ATOM 538 N N . THR A 1 72 ? 2.401 5.242 -8.923 1.00 97.06 72 THR A N 1
ATOM 539 C CA . THR A 1 72 ? 2.691 5.390 -7.498 1.00 97.06 72 THR A CA 1
ATOM 540 C C . THR A 1 72 ? 1.562 6.179 -6.853 1.00 97.06 72 THR A C 1
ATOM 542 O O . THR A 1 72 ? 1.294 7.314 -7.243 1.00 97.06 72 THR A O 1
ATOM 545 N N . VAL A 1 73 ? 0.904 5.585 -5.864 1.00 96.88 73 VAL A N 1
ATOM 546 C CA . VAL A 1 73 ? -0.226 6.187 -5.156 1.00 96.88 73 VAL A CA 1
ATOM 547 C C . VAL A 1 73 ? 0.133 6.363 -3.693 1.00 96.88 73 VAL A C 1
ATOM 549 O O . VAL A 1 73 ? 0.659 5.452 -3.053 1.00 96.88 73 VAL A O 1
ATOM 552 N N . GLU A 1 74 ? -0.194 7.532 -3.162 1.00 97.56 74 GLU A N 1
ATOM 553 C CA . GLU A 1 74 ? 0.030 7.885 -1.772 1.00 97.56 74 GLU A CA 1
ATOM 554 C C . GLU A 1 74 ? -1.306 8.067 -1.049 1.00 97.56 74 GLU A C 1
ATOM 556 O O . GLU A 1 74 ? -2.204 8.743 -1.555 1.00 97.56 74 GLU A O 1
ATOM 561 N N . ARG A 1 75 ? -1.458 7.440 0.122 1.00 97.19 75 ARG A N 1
ATOM 562 C CA . ARG A 1 75 ? -2.684 7.514 0.930 1.00 97.19 75 ARG A CA 1
ATOM 563 C C . ARG A 1 75 ? -2.366 7.523 2.419 1.00 97.19 75 ARG A C 1
ATOM 565 O O . ARG A 1 75 ? -1.431 6.857 2.855 1.00 97.19 75 ARG A O 1
ATOM 572 N N . TRP A 1 76 ? -3.193 8.211 3.200 1.00 97.56 76 TRP A N 1
ATOM 573 C CA . TRP A 1 76 ? -3.287 7.980 4.642 1.00 97.56 76 TRP A CA 1
ATOM 574 C C . TRP A 1 76 ? -4.262 6.833 4.892 1.00 97.56 76 TRP A C 1
ATOM 576 O O . TRP A 1 76 ? -5.388 6.864 4.398 1.00 97.56 76 TRP A O 1
ATOM 586 N N . LEU A 1 77 ? -3.817 5.815 5.623 1.00 97.19 77 LEU A N 1
ATOM 587 C CA . LEU A 1 77 ? -4.609 4.635 5.957 1.00 97.19 77 LEU A CA 1
ATOM 588 C C . LEU A 1 77 ? -4.646 4.445 7.475 1.00 97.19 77 LEU A C 1
ATOM 590 O O . LEU A 1 77 ? -3.650 4.743 8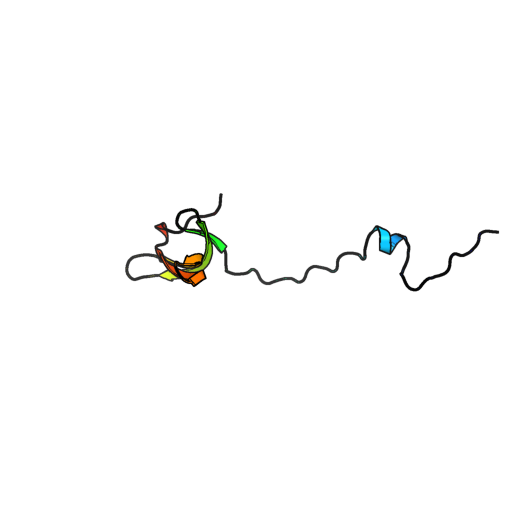.139 1.00 97.19 77 LEU A O 1
ATOM 594 N N . PRO A 1 78 ? -5.745 3.918 8.043 1.00 97.06 78 PRO A N 1
ATOM 595 C CA . PRO A 1 78 ? -5.778 3.575 9.458 1.00 97.06 78 PRO A CA 1
ATOM 596 C C . PRO A 1 78 ? -4.701 2.532 9.775 1.00 97.06 78 PRO A C 1
ATOM 598 O O . PRO A 1 78 ? -4.448 1.631 8.974 1.00 97.06 78 PRO A O 1
ATOM 601 N N . ALA A 1 79 ? -4.095 2.612 10.962 1.00 96.81 79 ALA A N 1
ATOM 602 C CA . ALA A 1 79 ? -3.033 1.688 11.374 1.00 96.81 79 ALA A CA 1
ATOM 603 C C . ALA A 1 79 ? -3.443 0.204 11.280 1.00 96.81 79 ALA A C 1
ATOM 605 O O . ALA A 1 79 ? -2.606 -0.647 11.001 1.00 96.81 79 ALA A O 1
ATOM 606 N N . SER A 1 80 ? -4.733 -0.105 11.455 1.00 95.62 80 SER A N 1
ATOM 607 C CA . SER A 1 80 ? -5.285 -1.460 11.324 1.00 95.62 80 SER A CA 1
ATOM 608 C C . SER A 1 80 ? -5.218 -2.038 9.906 1.00 95.62 80 SER A C 1
ATOM 610 O O . SER A 1 80 ? -5.305 -3.253 9.757 1.00 95.62 80 SER A O 1
ATOM 612 N N . ALA A 1 81 ? -5.058 -1.201 8.877 1.00 96.69 81 ALA A N 1
ATOM 613 C CA . ALA A 1 81 ? -4.922 -1.624 7.482 1.00 96.69 81 ALA A CA 1
ATOM 614 C C . ALA A 1 81 ? -3.457 -1.850 7.056 1.00 96.69 81 ALA A C 1
ATOM 616 O O . ALA A 1 81 ? -3.203 -2.248 5.921 1.00 96.69 81 ALA A O 1
ATOM 617 N N . ILE A 1 82 ? -2.489 -1.578 7.940 1.00 97.69 82 ILE A N 1
ATOM 618 C CA . ILE A 1 82 ? -1.055 -1.639 7.641 1.00 97.69 82 ILE A CA 1
ATOM 619 C C . ILE A 1 82 ? -0.435 -2.780 8.445 1.00 97.69 82 ILE A C 1
ATOM 621 O O . ILE A 1 82 ? -0.435 -2.761 9.675 1.00 97.69 82 ILE A O 1
ATOM 625 N N . THR A 1 83 ? 0.141 -3.765 7.760 1.00 97.75 83 THR A N 1
ATOM 626 C CA . THR A 1 83 ? 0.784 -4.919 8.410 1.00 97.75 83 THR A CA 1
ATOM 627 C C . THR A 1 83 ? 2.273 -4.991 8.087 1.00 97.75 83 THR A C 1
ATOM 629 O O . THR A 1 83 ? 2.758 -4.365 7.142 1.00 97.75 83 THR A O 1
ATOM 632 N N . ARG A 1 84 ? 3.039 -5.701 8.922 1.00 92.75 84 ARG A N 1
ATOM 633 C CA . ARG A 1 84 ? 4.467 -5.924 8.668 1.00 92.75 84 ARG A CA 1
ATOM 634 C C . ARG A 1 84 ? 4.649 -7.045 7.638 1.00 92.75 84 ARG A C 1
ATOM 636 O O . ARG A 1 84 ? 3.856 -7.985 7.655 1.00 92.75 84 ARG A O 1
ATOM 643 N N . PRO A 1 85 ? 5.691 -6.983 6.793 1.00 89.06 85 PRO A N 1
ATOM 644 C CA . PRO A 1 85 ? 6.114 -8.138 6.011 1.00 89.06 85 PRO A CA 1
ATOM 645 C C . PRO A 1 85 ? 6.507 -9.280 6.961 1.00 89.06 85 PRO A C 1
ATOM 647 O O . PRO A 1 85 ? 7.014 -9.008 8.055 1.00 89.06 85 PRO A O 1
ATOM 650 N N . GLY A 1 86 ? 6.218 -10.521 6.560 1.00 83.31 86 GLY A N 1
ATOM 651 C CA . GLY A 1 86 ? 6.602 -11.732 7.296 1.00 83.31 86 GLY A CA 1
ATOM 652 C C . GLY A 1 86 ? 8.099 -12.007 7.285 1.00 83.31 86 GLY A C 1
ATOM 653 O O . GLY A 1 86 ? 8.805 -11.423 6.431 1.00 83.31 86 GLY A O 1
#

Radius of gyration: 25.12 Å; chains: 1; bounding box: 78×28×34 Å

Sequence (86 aa):
MRGGYGSSGHGSLHDRIHGPTPATPPTTPPSPARHCLVDGAPSLLVEWRQGERAWEGRVVSVLWLDGQGWATVERWLPASAITRPG

Organism: NCBI:txid661491